Protein AF-A0A4Q7PJR7-F1 (afdb_monomer_lite)

Secondary structure (DSSP, 8-state):
-EEE-HHHHHHHHHHHHTTS-EEEEEEE-TT--EEEEEEETTS-EEEEEEETTEEEEEESS--S-EEEE---PBPTT-B-SS-HHHHHHHHTSTT-EE--HHHHHHHHHHHH---TTTEEE--EEEEEEEETTEEEEEEEEE---EEEETTEEEEEEEETTEEEEEETTEEEE-B-

Sequence (176 aa):
MKKATFQEYTEAKKEIMAGGECKEYTSTDEYERFHKVICCEDGNNFWEVTWNEVTEFWSTKYPESRKYEVERELAKDTGTNMNQERYQKLANMCDTEHMTDADARLYIGQVLGFDPLKVKIVHEVSDYYIEEGRLKKWHTYHRDPQYNASDWNYIRFDVCGWQYEYENGMIRFYNS

Radius of gyration: 22.0 Å; chains: 1; bounding box: 47×30×62 Å

pLDDT: mean 93.64, std 4.68, range [67.38, 98.44]

Structure (mmCIF, N/CA/C/O backbone):
data_AF-A0A4Q7PJR7-F1
#
_entry.id   AF-A0A4Q7PJR7-F1
#
loop_
_atom_site.group_PDB
_atom_site.id
_atom_site.type_symbol
_atom_site.label_atom_id
_atom_site.label_alt_id
_atom_site.label_comp_id
_atom_site.label_asym_id
_atom_site.label_entity_id
_atom_site.label_seq_id
_atom_site.pdbx_PDB_ins_code
_atom_site.Cartn_x
_atom_site.Cartn_y
_atom_site.Cartn_z
_atom_site.occupancy
_atom_site.B_iso_or_equiv
_atom_site.auth_seq_id
_atom_site.auth_comp_id
_atom_site.auth_asym_id
_atom_site.auth_atom_id
_atom_site.pdbx_PDB_model_num
ATOM 1 N N . MET A 1 1 ? -2.898 10.622 13.187 1.00 67.38 1 MET A N 1
ATOM 2 C CA . MET A 1 1 ? -3.811 9.637 13.814 1.00 67.38 1 MET A CA 1
ATOM 3 C C . MET A 1 1 ? -3.037 8.371 14.102 1.00 67.38 1 MET A C 1
ATOM 5 O O . MET A 1 1 ? -2.213 7.991 13.277 1.00 67.38 1 MET A O 1
ATOM 9 N N . LYS A 1 2 ? -3.272 7.747 15.257 1.00 87.56 2 LYS A N 1
ATOM 10 C CA . LYS A 1 2 ? -2.522 6.567 15.700 1.00 87.56 2 LYS A CA 1
ATOM 11 C C . LYS A 1 2 ? -3.185 5.282 15.178 1.00 87.56 2 LYS A C 1
ATOM 13 O O . LYS A 1 2 ? -4.393 5.113 15.343 1.00 87.56 2 LYS A O 1
ATOM 18 N N . LYS A 1 3 ? -2.411 4.387 14.551 1.00 91.69 3 LYS A N 1
ATOM 19 C CA . LYS A 1 3 ? -2.860 3.025 14.208 1.00 91.69 3 LYS A CA 1
ATOM 20 C C . LYS A 1 3 ? -2.977 2.205 15.496 1.00 91.69 3 LYS A C 1
ATOM 22 O O . LYS A 1 3 ? -2.109 2.322 16.359 1.00 91.69 3 LYS A O 1
ATOM 27 N N . ALA A 1 4 ? -4.039 1.422 15.618 1.00 91.94 4 ALA A N 1
ATOM 28 C CA . ALA A 1 4 ? -4.288 0.527 16.737 1.00 91.94 4 ALA A CA 1
ATOM 29 C C . ALA A 1 4 ? -4.504 -0.906 16.244 1.00 91.94 4 ALA A C 1
ATOM 31 O O . ALA A 1 4 ? -5.053 -1.138 15.166 1.00 91.94 4 ALA A O 1
ATOM 32 N N . THR A 1 5 ? -4.075 -1.859 17.058 1.00 91.69 5 THR A N 1
ATOM 33 C CA . THR A 1 5 ? -4.330 -3.290 16.877 1.00 91.69 5 THR A CA 1
ATOM 34 C C . THR A 1 5 ? -5.760 -3.650 17.285 1.00 91.69 5 THR A C 1
ATOM 36 O O . THR A 1 5 ? -6.424 -2.904 18.013 1.00 91.69 5 THR A O 1
ATOM 39 N N . PHE A 1 6 ? -6.231 -4.833 16.872 1.00 91.00 6 PHE A N 1
ATOM 40 C CA . PHE A 1 6 ? -7.520 -5.353 17.343 1.00 91.00 6 PHE A CA 1
ATOM 41 C C . PHE A 1 6 ? -7.554 -5.473 18.871 1.00 91.00 6 PHE A C 1
ATOM 43 O O . PHE A 1 6 ? -8.543 -5.109 19.504 1.00 91.00 6 PHE A O 1
ATOM 50 N N . GLN A 1 7 ? -6.447 -5.920 19.473 1.00 92.50 7 GLN A N 1
ATOM 51 C CA . GLN A 1 7 ? -6.325 -6.036 20.921 1.00 92.50 7 GLN A CA 1
ATOM 52 C C . GLN A 1 7 ? -6.506 -4.674 21.604 1.00 92.50 7 GLN A C 1
ATOM 54 O O . GLN A 1 7 ? -7.377 -4.549 22.461 1.00 92.50 7 GLN A O 1
ATOM 59 N N . GLU A 1 8 ? -5.781 -3.638 21.173 1.00 93.31 8 GLU A N 1
ATOM 60 C CA . GLU A 1 8 ? -5.913 -2.284 21.735 1.00 93.31 8 GLU A CA 1
ATOM 61 C C . GLU A 1 8 ? -7.333 -1.720 21.584 1.00 93.31 8 GLU A C 1
ATOM 63 O O . GLU A 1 8 ? -7.835 -1.059 22.495 1.00 93.31 8 GLU A O 1
ATOM 68 N N . TYR A 1 9 ? -7.995 -1.983 20.451 1.00 94.19 9 TYR A N 1
ATOM 69 C CA . TYR A 1 9 ? -9.399 -1.621 20.245 1.00 94.19 9 TYR A CA 1
ATOM 70 C C . TYR A 1 9 ? -10.315 -2.319 21.263 1.00 94.19 9 TYR A C 1
ATOM 72 O O . TYR A 1 9 ? -11.107 -1.659 21.943 1.00 94.19 9 TYR A O 1
ATOM 80 N N . THR A 1 10 ? -10.183 -3.641 21.420 1.00 93.81 10 THR A N 1
ATOM 81 C CA . THR A 1 10 ? -11.018 -4.414 22.354 1.00 93.81 10 THR A CA 1
ATOM 82 C C . THR A 1 10 ? -10.767 -4.051 23.817 1.00 93.81 10 THR A C 1
ATOM 84 O O . THR A 1 10 ? -11.721 -3.950 24.589 1.00 93.81 10 THR A O 1
ATOM 87 N N . GLU A 1 11 ? -9.514 -3.805 24.202 1.00 95.06 11 GLU A N 1
ATOM 88 C CA . GLU A 1 11 ? -9.136 -3.389 25.553 1.00 95.06 11 GLU A CA 1
ATOM 89 C C . GLU A 1 11 ? -9.693 -2.003 25.877 1.00 95.06 11 GLU A C 1
ATOM 91 O O . GLU A 1 11 ? -10.327 -1.839 26.919 1.00 95.06 11 GLU A O 1
ATOM 96 N N . ALA A 1 12 ? -9.557 -1.036 24.961 1.00 93.69 12 ALA A N 1
ATOM 97 C CA . ALA A 1 12 ? -10.114 0.304 25.142 1.00 93.69 12 ALA A CA 1
ATOM 98 C C . ALA A 1 12 ? -11.640 0.272 25.315 1.00 93.69 12 ALA A C 1
ATOM 100 O O . ALA A 1 12 ? -12.190 0.979 26.158 1.00 93.69 12 ALA A O 1
ATOM 101 N N . LYS A 1 13 ? -12.330 -0.575 24.544 1.00 94.25 13 LYS A N 1
ATOM 102 C CA . LYS A 1 13 ? -13.782 -0.754 24.650 1.00 94.25 13 LYS A CA 1
ATOM 103 C C . LYS A 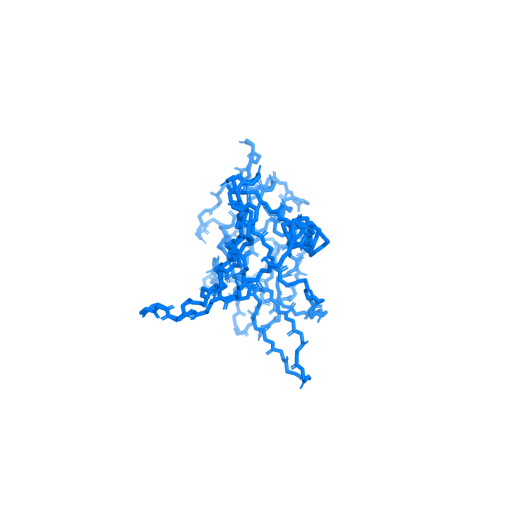1 13 ? -14.177 -1.403 25.977 1.00 94.25 13 LYS A C 1
ATOM 105 O O . LYS A 1 13 ? -15.065 -0.908 26.670 1.00 94.25 13 LYS A O 1
ATOM 110 N N . LYS A 1 14 ? -13.478 -2.474 26.368 1.00 94.69 14 LYS A N 1
ATOM 111 C CA . LYS A 1 14 ? -13.700 -3.190 27.631 1.00 94.69 14 LYS A CA 1
ATOM 112 C C . LYS A 1 14 ? -13.458 -2.300 28.848 1.00 94.69 14 LYS A C 1
ATOM 114 O O . LYS A 1 14 ? -14.194 -2.404 29.822 1.00 94.69 14 LYS A O 1
ATOM 119 N N . GLU A 1 15 ? -12.451 -1.433 28.802 1.00 94.31 15 GLU A N 1
ATOM 120 C CA . GLU A 1 15 ? -12.129 -0.533 29.908 1.00 94.31 15 GLU A CA 1
ATOM 121 C C . GLU A 1 15 ? -13.253 0.469 30.195 1.00 94.31 15 GLU A C 1
ATOM 123 O O . GLU A 1 15 ? -13.541 0.750 31.358 1.00 94.31 15 GLU A O 1
ATOM 128 N N . ILE A 1 16 ? -13.905 0.988 29.152 1.00 93.50 16 ILE A N 1
ATOM 129 C CA . ILE A 1 16 ? -15.063 1.874 29.310 1.00 93.50 16 ILE A CA 1
ATOM 130 C C . ILE A 1 16 ? -16.264 1.087 29.836 1.00 93.50 16 ILE A C 1
ATOM 132 O O . ILE A 1 16 ? -16.898 1.502 30.800 1.00 93.50 16 ILE A O 1
ATOM 136 N N . MET A 1 17 ? -16.520 -0.098 29.276 1.00 91.38 17 MET A N 1
ATOM 137 C CA . MET A 1 17 ? -17.637 -0.952 29.696 1.00 91.38 17 MET A CA 1
ATOM 138 C C . MET A 1 17 ? -17.486 -1.540 31.109 1.00 91.38 17 MET A C 1
ATOM 140 O O . MET A 1 17 ? -18.455 -2.043 31.667 1.00 91.38 17 MET A O 1
ATOM 144 N N . ALA A 1 18 ? -16.293 -1.489 31.706 1.00 90.06 18 ALA A N 1
ATOM 145 C CA . ALA A 1 18 ? -16.071 -1.913 33.087 1.00 90.06 18 ALA A CA 1
ATOM 146 C C . ALA A 1 18 ? -16.620 -0.915 34.127 1.00 90.06 18 ALA A C 1
ATOM 148 O O . ALA A 1 18 ? -16.676 -1.248 35.310 1.00 90.06 18 ALA A O 1
ATOM 149 N N . GLY A 1 19 ? -17.002 0.295 33.700 1.00 78.94 19 GLY A N 1
ATOM 150 C CA . GLY A 1 19 ? -17.455 1.392 34.558 1.00 78.94 19 GLY A CA 1
ATOM 151 C C . GLY A 1 19 ? -18.866 1.256 35.139 1.00 78.94 19 GLY A C 1
ATOM 152 O O . GLY A 1 19 ? -19.220 2.010 36.042 1.00 78.94 19 GLY A O 1
ATOM 153 N N . GLY A 1 20 ? -19.675 0.302 34.665 1.00 84.25 20 GLY A N 1
ATOM 154 C CA . GLY A 1 20 ? -21.043 0.090 35.146 1.00 84.25 20 GLY A CA 1
ATOM 155 C C . GLY A 1 20 ? -21.993 -0.357 34.039 1.00 84.25 20 GLY A C 1
ATOM 156 O O . GLY A 1 20 ? -21.567 -0.936 33.040 1.00 84.25 20 GLY A O 1
ATOM 157 N N . GLU A 1 21 ? -23.291 -0.096 34.213 1.00 92.00 21 GLU A N 1
ATOM 158 C CA . GLU A 1 21 ? -24.266 -0.323 33.146 1.00 92.00 21 GLU A CA 1
ATOM 159 C C . GLU A 1 21 ? -24.022 0.650 31.987 1.00 92.00 21 GLU A C 1
ATOM 161 O O . GLU A 1 21 ? -23.797 1.846 32.190 1.00 92.00 21 GLU A O 1
ATOM 166 N N . CYS A 1 22 ? -24.071 0.139 30.755 1.00 94.38 22 CYS A N 1
ATOM 167 C CA . CYS A 1 22 ? -23.853 0.934 29.553 1.00 94.38 22 CYS A CA 1
ATOM 168 C C . CYS A 1 22 ? -24.968 0.710 28.528 1.00 94.38 22 CYS A C 1
ATOM 170 O O . CYS A 1 22 ? -25.494 -0.395 28.385 1.00 94.38 22 CYS A O 1
ATOM 172 N N . LYS A 1 23 ? -25.305 1.763 27.780 1.00 95.25 23 LYS A N 1
ATOM 173 C CA .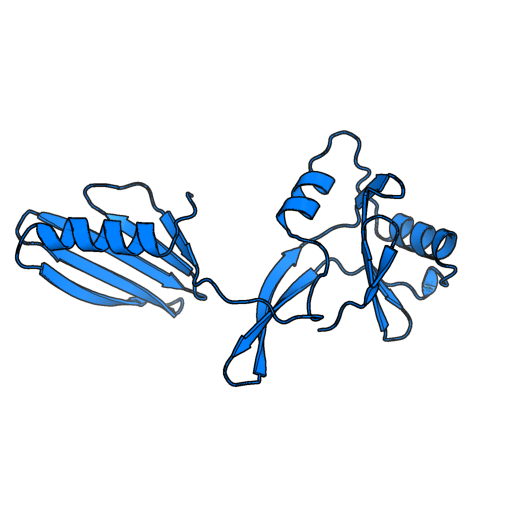 LYS A 1 23 ? -26.273 1.743 26.676 1.00 95.25 23 LYS A CA 1
ATOM 174 C C . LYS A 1 23 ? -25.558 1.964 25.352 1.00 95.25 23 LYS A C 1
ATOM 176 O O . LYS A 1 23 ? -24.725 2.860 25.246 1.00 95.25 23 LYS A O 1
ATOM 181 N N . GLU A 1 24 ? -25.910 1.163 24.352 1.00 96.19 24 GLU A N 1
ATOM 182 C CA . GLU A 1 24 ? -25.382 1.269 22.993 1.00 96.19 24 GLU A CA 1
ATOM 183 C C . GLU A 1 24 ? -26.378 2.002 22.086 1.00 96.19 24 GLU A C 1
ATOM 185 O O . GLU A 1 24 ? -27.572 1.702 22.080 1.00 96.19 24 GLU A O 1
ATOM 190 N N . TYR A 1 25 ? -25.869 2.943 21.296 1.00 96.00 25 TYR A N 1
ATOM 191 C CA . TYR A 1 25 ? -26.604 3.674 20.271 1.00 96.00 25 TYR A CA 1
ATOM 192 C C . TYR A 1 25 ? -25.889 3.505 18.943 1.00 96.00 25 TYR A C 1
ATOM 194 O O . TYR A 1 25 ? -24.663 3.586 18.890 1.00 96.00 25 TYR A O 1
ATOM 202 N N . THR A 1 26 ? -26.647 3.292 17.872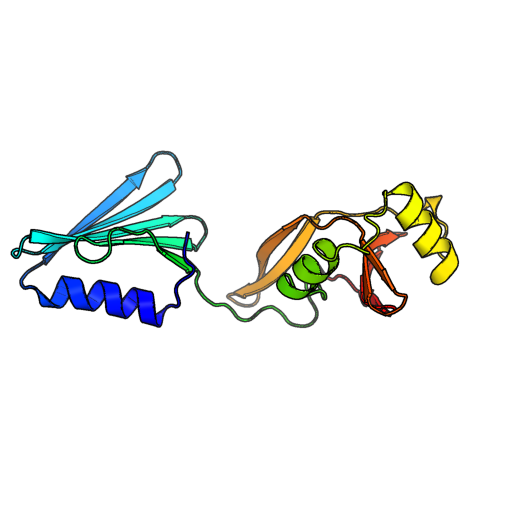 1.00 97.19 26 THR A N 1
ATOM 203 C CA . THR A 1 26 ? -26.098 3.118 16.525 1.00 97.19 26 THR A CA 1
ATOM 204 C C . THR A 1 26 ? -26.827 4.012 15.532 1.00 97.19 26 THR A C 1
ATOM 206 O O . THR A 1 26 ? -28.026 4.265 15.673 1.00 97.19 26 THR A O 1
ATOM 209 N N . SER A 1 27 ? -26.102 4.521 14.542 1.00 95.94 27 SER A N 1
ATOM 210 C CA . SER A 1 27 ? -26.666 5.291 13.434 1.00 95.94 27 SER A CA 1
ATOM 211 C C . SER A 1 27 ? -25.786 5.177 12.193 1.00 95.94 27 SER A C 1
ATOM 213 O O . SER A 1 27 ? -24.607 4.846 12.274 1.00 95.94 27 SER A O 1
ATOM 215 N N . THR A 1 28 ? -26.362 5.468 11.032 1.00 97.00 28 THR A N 1
ATOM 216 C CA . THR A 1 28 ? -25.629 5.582 9.768 1.00 97.00 28 THR A CA 1
ATOM 217 C C . THR A 1 28 ? -25.840 6.986 9.226 1.00 97.00 28 THR A C 1
ATOM 219 O O . THR A 1 28 ? -26.960 7.497 9.284 1.00 97.00 28 THR A O 1
ATOM 222 N N . ASP A 1 29 ? -24.775 7.627 8.747 1.00 93.38 29 ASP A N 1
ATOM 223 C CA . ASP A 1 29 ? -24.861 8.969 8.164 1.00 93.38 29 ASP A CA 1
ATOM 224 C C . ASP A 1 29 ? -25.036 8.958 6.635 1.00 93.38 29 ASP A C 1
ATOM 226 O O . ASP A 1 29 ? -25.101 7.907 6.000 1.00 93.38 29 ASP A O 1
ATOM 230 N N . GLU A 1 30 ? -25.128 10.149 6.040 1.00 93.62 30 GLU A N 1
ATOM 231 C CA . GLU A 1 30 ? -25.299 10.352 4.592 1.00 93.62 30 GLU A CA 1
ATOM 232 C C . GLU A 1 30 ? -24.136 9.816 3.732 1.00 93.62 30 GLU A C 1
ATOM 234 O O . GLU A 1 30 ? -24.294 9.675 2.523 1.00 93.62 30 GLU A O 1
ATOM 239 N N . TYR A 1 31 ? -22.992 9.493 4.347 1.00 91.00 31 TYR A N 1
ATOM 240 C CA . TYR A 1 31 ? -21.810 8.921 3.693 1.00 91.00 31 TYR A CA 1
ATOM 241 C C . TYR A 1 31 ? -21.678 7.412 3.945 1.00 91.00 31 TYR A C 1
ATOM 243 O O . TYR A 1 31 ? -20.589 6.859 3.786 1.00 91.00 31 TYR A O 1
ATOM 251 N N . GLU A 1 32 ? -22.757 6.755 4.385 1.00 91.62 32 GLU A N 1
ATOM 252 C CA . GLU A 1 32 ? -22.798 5.325 4.720 1.00 91.62 32 GLU A CA 1
ATOM 253 C C . GLU A 1 32 ? -21.809 4.923 5.831 1.00 91.62 32 GLU A C 1
ATOM 255 O O . GLU A 1 32 ? -21.444 3.754 5.972 1.00 91.62 32 GLU A O 1
ATOM 260 N N . ARG A 1 33 ? -21.373 5.876 6.665 1.00 94.44 33 ARG A N 1
ATOM 261 C CA . ARG A 1 33 ? -20.496 5.579 7.804 1.00 94.44 33 ARG A CA 1
ATOM 262 C C . ARG A 1 33 ? -21.341 5.110 8.974 1.00 94.44 33 ARG A C 1
ATOM 264 O O . ARG A 1 33 ? -22.329 5.754 9.329 1.00 94.44 33 ARG A O 1
ATOM 271 N N . PHE A 1 34 ? -20.945 4.002 9.587 1.00 96.50 34 PHE A N 1
ATOM 272 C CA . PHE A 1 34 ? -21.642 3.423 10.729 1.00 96.50 34 PHE A CA 1
ATOM 273 C C . PHE A 1 34 ? -21.071 3.972 12.036 1.00 96.50 34 PHE A C 1
ATOM 275 O O . PHE A 1 34 ? -19.914 3.725 12.366 1.00 96.50 34 PHE A O 1
ATOM 282 N N . HIS A 1 35 ? -21.885 4.703 12.786 1.00 97.25 35 HIS A N 1
ATOM 283 C CA . HIS A 1 35 ? -21.549 5.264 14.088 1.00 97.25 35 HIS A CA 1
ATOM 284 C C . HIS A 1 35 ? -22.090 4.362 15.188 1.00 97.25 35 HIS A C 1
ATOM 286 O O . HIS A 1 35 ? -23.250 3.945 15.149 1.00 97.25 35 HIS A O 1
ATOM 292 N N . LYS A 1 36 ? -21.277 4.118 16.213 1.00 97.62 36 LYS A N 1
ATOM 293 C CA . LYS A 1 36 ? -21.716 3.512 17.464 1.00 97.62 36 LYS A CA 1
ATOM 294 C C . LYS A 1 36 ? -21.179 4.293 18.649 1.00 97.62 36 LYS A C 1
ATOM 296 O O . LYS A 1 36 ? -20.008 4.663 18.702 1.00 97.62 36 LYS A O 1
ATOM 301 N N . VAL A 1 37 ? -22.054 4.513 19.619 1.00 97.12 37 VAL A N 1
ATOM 302 C CA . VAL A 1 37 ? -21.728 5.162 20.884 1.00 97.12 37 VAL A CA 1
ATOM 303 C C . VAL A 1 37 ? -22.154 4.256 22.022 1.00 97.12 37 VAL A C 1
ATOM 305 O O . VAL A 1 37 ? -23.294 3.799 22.063 1.00 97.12 37 VAL A O 1
ATOM 308 N N . ILE A 1 38 ? -21.242 4.008 22.952 1.00 96.19 38 ILE A N 1
ATOM 309 C CA . ILE A 1 38 ? -21.517 3.329 24.213 1.00 96.19 38 ILE A CA 1
ATOM 310 C C . ILE A 1 38 ? -21.447 4.385 25.303 1.00 96.19 38 ILE A C 1
ATOM 312 O O . ILE A 1 38 ? -20.397 5.004 25.473 1.00 96.19 38 ILE A O 1
ATOM 316 N N . CYS A 1 39 ? -22.548 4.577 26.025 1.00 94.50 39 CYS A N 1
ATOM 317 C CA . CYS A 1 39 ? -22.626 5.501 27.150 1.00 94.50 39 CYS A CA 1
ATOM 318 C C . CYS A 1 39 ? -22.810 4.728 28.452 1.00 94.50 39 CYS A C 1
ATOM 320 O O . CYS A 1 39 ? -23.810 4.019 28.585 1.00 94.50 39 CYS A O 1
ATOM 322 N N . CYS A 1 40 ? -21.887 4.879 29.396 1.00 93.75 40 CYS A N 1
ATOM 323 C CA . CYS A 1 40 ? -21.933 4.224 30.701 1.00 93.75 40 CYS A CA 1
ATOM 324 C C . CYS A 1 40 ? -22.422 5.183 31.799 1.00 93.75 40 CYS A C 1
ATOM 326 O O . C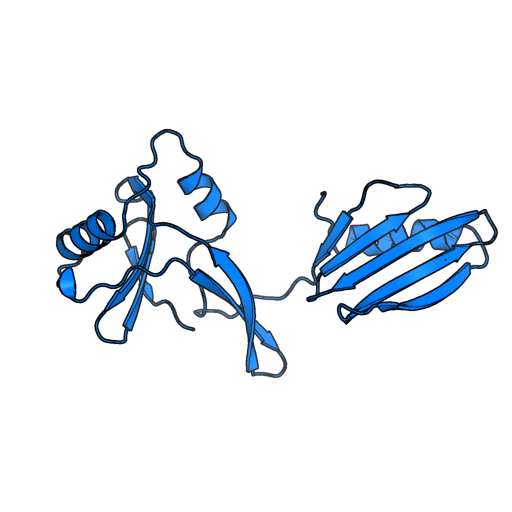YS A 1 40 ? -22.278 6.403 31.693 1.00 93.75 40 CYS A O 1
ATOM 328 N N . GLU A 1 41 ? -23.038 4.641 32.853 1.00 91.00 41 GLU A N 1
ATOM 329 C CA . GLU A 1 41 ? -23.621 5.432 33.953 1.00 91.00 41 GLU A CA 1
ATOM 330 C C . GLU A 1 41 ? -22.600 6.272 34.732 1.00 91.00 41 GLU A C 1
ATOM 332 O O . GLU A 1 41 ? -22.940 7.333 35.254 1.00 91.00 41 GLU A O 1
ATOM 337 N N . ASP A 1 42 ? -21.342 5.836 34.771 1.00 89.44 42 ASP A N 1
ATOM 338 C CA . ASP A 1 42 ? -20.224 6.558 35.388 1.00 89.44 42 ASP A CA 1
ATOM 339 C C . ASP A 1 42 ? -19.777 7.800 34.587 1.00 89.44 42 ASP A C 1
ATOM 341 O O . ASP A 1 42 ? -18.828 8.488 34.970 1.00 89.44 42 ASP A O 1
ATOM 345 N N . GLY A 1 43 ? -20.463 8.098 33.478 1.00 89.19 43 GLY A N 1
ATOM 346 C CA . GLY A 1 43 ? -20.182 9.216 32.584 1.00 89.19 43 GLY A CA 1
ATOM 347 C C . GLY A 1 43 ? -19.103 8.920 31.545 1.00 89.19 43 GLY A C 1
ATOM 348 O O . GLY A 1 43 ? -18.794 9.800 30.736 1.00 89.19 43 GLY A O 1
ATOM 349 N N . ASN A 1 44 ? -18.532 7.709 31.534 1.00 94.44 44 ASN A N 1
ATOM 350 C CA . ASN A 1 44 ? -17.580 7.310 30.511 1.00 94.44 44 ASN A CA 1
ATOM 351 C C . ASN A 1 44 ? -18.289 6.859 29.238 1.00 94.44 44 ASN A C 1
ATOM 353 O O . ASN A 1 44 ? -19.269 6.118 29.266 1.00 94.44 44 ASN A O 1
ATOM 357 N N . ASN A 1 45 ? -17.744 7.283 28.102 1.00 95.69 45 ASN A N 1
ATOM 358 C CA . ASN A 1 45 ? -18.292 6.948 26.798 1.00 95.69 45 ASN A CA 1
ATOM 359 C C . ASN A 1 45 ? -17.196 6.422 25.873 1.00 95.69 45 ASN A C 1
ATOM 361 O O . ASN A 1 45 ? -16.029 6.818 25.969 1.00 95.69 45 ASN A O 1
ATOM 365 N N . PHE A 1 46 ? -17.600 5.554 24.955 1.00 96.94 46 PHE A N 1
ATOM 366 C CA . PHE A 1 46 ? -16.782 5.045 23.865 1.00 96.94 46 PHE A CA 1
ATOM 367 C C . PHE A 1 46 ? -17.496 5.334 22.550 1.00 96.94 46 PHE A C 1
ATOM 369 O O . PHE A 1 46 ? -18.679 5.032 22.403 1.00 96.94 46 PHE A O 1
ATOM 376 N N . TRP A 1 47 ? -16.776 5.906 21.598 1.00 97.81 47 TRP A N 1
ATOM 377 C CA . TRP A 1 47 ? -17.291 6.233 20.278 1.00 97.81 47 TRP A CA 1
ATOM 378 C C . TRP A 1 47 ? -16.502 5.460 19.236 1.00 97.81 47 TRP A C 1
ATOM 380 O O . TRP A 1 47 ? -15.276 5.391 19.315 1.00 97.81 47 TRP A O 1
ATOM 390 N N . GLU A 1 48 ? -17.203 4.907 18.254 1.00 97.38 48 GLU A N 1
ATOM 391 C CA . GLU A 1 48 ? -16.601 4.311 17.070 1.00 97.38 48 GLU A CA 1
ATOM 392 C C . GLU A 1 48 ? -17.354 4.726 15.802 1.00 97.38 48 GLU A C 1
ATOM 394 O O . GLU A 1 48 ? -18.581 4.833 15.787 1.00 97.38 48 GLU A O 1
ATOM 399 N N . VAL A 1 49 ? -16.602 4.952 14.730 1.00 96.75 49 VAL A N 1
ATOM 400 C CA . VAL A 1 49 ? -17.104 5.218 13.383 1.00 96.75 49 VAL A CA 1
ATOM 401 C C . VAL A 1 49 ? -16.424 4.237 12.445 1.00 96.75 49 VAL A C 1
ATOM 403 O O . VAL A 1 49 ? -15.199 4.224 12.346 1.00 96.75 49 VAL A O 1
ATOM 406 N N . THR A 1 50 ? -17.209 3.405 11.770 1.00 95.00 50 THR A N 1
ATOM 407 C CA . THR A 1 50 ? -16.712 2.395 10.834 1.00 95.00 50 THR A CA 1
ATOM 408 C C . THR A 1 50 ? -17.060 2.779 9.405 1.00 95.00 50 THR A C 1
ATOM 410 O O . THR A 1 50 ? -18.218 3.060 9.091 1.00 95.00 50 THR A O 1
ATOM 413 N N . TRP A 1 51 ? -16.048 2.785 8.540 1.00 91.81 51 TRP A N 1
ATOM 414 C CA . TRP A 1 51 ? -16.175 3.056 7.112 1.00 91.81 51 TRP A CA 1
ATOM 415 C C . TRP A 1 51 ? -15.044 2.370 6.349 1.00 91.81 51 TRP A C 1
ATOM 417 O O . TRP A 1 51 ? -13.891 2.456 6.768 1.00 91.81 51 TRP A O 1
ATOM 427 N N . ASN A 1 52 ? -15.371 1.697 5.241 1.00 84.75 52 ASN A N 1
ATOM 428 C CA . ASN A 1 52 ? -14.413 0.937 4.426 1.00 84.75 52 ASN A CA 1
ATOM 429 C C . ASN A 1 52 ? -13.509 0.012 5.260 1.00 84.75 52 ASN A C 1
ATOM 431 O O . ASN A 1 52 ? -12.292 0.070 5.146 1.00 84.75 52 ASN A O 1
ATOM 435 N N . GLU A 1 53 ? -14.111 -0.792 6.145 1.00 84.44 53 GLU A N 1
ATOM 436 C CA . GLU A 1 53 ? -13.410 -1.770 7.006 1.00 84.44 53 GLU A CA 1
ATOM 437 C C . GLU A 1 53 ? -12.388 -1.165 7.994 1.00 84.44 53 GLU A C 1
ATOM 439 O O . GLU A 1 53 ? -11.687 -1.891 8.703 1.00 84.44 53 GLU A O 1
ATOM 444 N N . VAL A 1 54 ? -12.374 0.166 8.113 1.00 90.75 54 VAL A N 1
ATOM 445 C CA . VAL A 1 54 ? -11.614 0.917 9.109 1.00 90.75 54 VAL A CA 1
ATOM 446 C C . VAL A 1 54 ? -12.566 1.442 10.176 1.00 90.75 54 VAL A C 1
ATOM 448 O O . VAL A 1 54 ? -13.519 2.167 9.883 1.00 90.75 54 VAL A O 1
ATOM 451 N N . THR A 1 55 ? -12.273 1.124 11.431 1.00 94.69 55 THR A N 1
ATOM 452 C CA . THR A 1 55 ? -12.958 1.653 12.609 1.00 94.69 55 THR A CA 1
ATOM 453 C C . THR A 1 55 ? -12.083 2.711 13.274 1.00 94.69 55 THR A C 1
ATOM 455 O O . THR A 1 55 ? -11.036 2.411 13.849 1.00 94.69 55 THR A O 1
ATOM 458 N N . GLU A 1 56 ? -12.517 3.968 13.222 1.00 96.19 56 GLU A N 1
ATOM 459 C CA . GLU A 1 56 ? -11.977 5.042 14.054 1.00 96.19 56 GLU A CA 1
ATOM 460 C C . GLU A 1 56 ? -12.684 5.047 15.405 1.00 96.19 56 GLU A C 1
ATOM 462 O O . GLU A 1 56 ? -13.908 5.000 15.447 1.00 96.19 56 GLU A O 1
ATOM 467 N N . PHE A 1 57 ? -11.940 5.105 16.507 1.00 96.81 57 PHE A N 1
ATOM 468 C CA . PHE A 1 57 ? -12.513 5.072 17.846 1.00 96.81 57 PHE A CA 1
ATOM 469 C C . PHE A 1 57 ? -11.773 5.971 18.837 1.00 96.81 57 PHE A C 1
ATOM 471 O O . PHE A 1 57 ? -10.567 6.217 18.728 1.00 96.81 57 PHE A O 1
ATOM 478 N N . TRP A 1 58 ? -12.516 6.453 19.828 1.00 97.19 58 TRP A N 1
ATOM 479 C CA . TRP A 1 58 ? -12.024 7.262 20.940 1.00 97.19 58 TRP A CA 1
ATOM 480 C C . TRP A 1 58 ? -12.935 7.085 22.156 1.00 97.19 58 TRP A C 1
ATOM 482 O O . TRP A 1 58 ? -13.985 6.447 22.095 1.00 97.19 58 TRP A O 1
ATOM 492 N N . SER A 1 59 ? -12.517 7.616 23.298 1.00 95.94 59 SER A N 1
ATOM 493 C CA . SER A 1 59 ? -13.279 7.506 24.543 1.00 95.94 59 SER A CA 1
ATOM 494 C C . SER A 1 59 ? -13.069 8.721 25.431 1.00 95.94 59 SER A C 1
ATOM 496 O O . SER A 1 59 ? -12.196 9.545 25.172 1.00 95.94 59 SER A O 1
ATOM 498 N N . THR A 1 60 ? -13.841 8.819 26.508 1.00 94.31 60 THR A N 1
ATOM 499 C CA . THR A 1 60 ? -13.665 9.867 27.525 1.00 94.31 60 THR A CA 1
ATOM 500 C C . THR A 1 60 ? -12.286 9.809 28.179 1.00 94.31 60 THR A C 1
ATOM 502 O O . THR A 1 60 ? -11.689 10.850 28.440 1.00 94.31 60 THR A O 1
ATOM 505 N N . LYS A 1 61 ? -11.750 8.602 28.398 1.00 92.81 61 LYS A N 1
ATOM 506 C CA . LYS A 1 61 ? -10.413 8.385 28.976 1.00 92.81 61 LYS A CA 1
ATOM 507 C C . LYS A 1 61 ? -9.275 8.615 27.981 1.00 92.81 61 LYS A C 1
ATOM 509 O O . LYS A 1 61 ? -8.200 9.067 28.362 1.00 92.81 61 LYS A O 1
ATOM 514 N N . TYR A 1 62 ? -9.519 8.312 26.709 1.00 93.69 62 TYR A N 1
ATOM 515 C CA . TYR A 1 62 ? -8.556 8.447 25.616 1.00 93.69 62 TYR A CA 1
ATOM 516 C C . TYR A 1 62 ? -9.194 9.249 24.479 1.00 93.69 62 TYR A C 1
ATOM 518 O O . TYR A 1 62 ? -9.774 8.643 23.569 1.00 93.69 62 TYR A O 1
ATOM 526 N N . PRO A 1 63 ? -9.122 10.592 24.543 1.00 93.12 63 PRO A N 1
ATOM 527 C CA . PRO A 1 63 ? -9.786 11.469 23.581 1.00 93.12 63 PRO A CA 1
ATOM 528 C C . PRO A 1 63 ? -9.086 11.499 22.219 1.00 93.12 63 PRO A C 1
ATOM 530 O O . PRO A 1 63 ? -9.696 11.881 21.225 1.00 93.12 63 PRO A O 1
ATOM 533 N N . GLU A 1 64 ? -7.814 11.098 22.151 1.00 94.56 64 GLU A N 1
ATOM 534 C CA . GLU A 1 64 ? -7.106 10.978 20.880 1.00 94.56 64 GLU A CA 1
ATOM 535 C C . GLU A 1 64 ? -7.668 9.818 20.057 1.00 94.56 64 GLU A C 1
ATOM 537 O O . GLU A 1 64 ? -7.713 8.669 20.517 1.00 94.56 64 GLU A O 1
ATOM 542 N N . SER A 1 65 ? -8.067 10.115 18.818 1.00 94.81 65 SER A N 1
ATOM 543 C CA . SER A 1 65 ? -8.621 9.100 17.935 1.00 94.81 65 SER A CA 1
ATOM 544 C C . SER A 1 65 ? -7.562 8.100 17.472 1.00 94.81 65 SER A C 1
ATOM 546 O O . SER A 1 65 ? -6.408 8.425 17.153 1.00 94.81 65 SER A O 1
ATOM 548 N N . ARG A 1 66 ? -7.981 6.837 17.449 1.00 95.44 66 ARG A N 1
ATOM 549 C CA . ARG A 1 66 ? -7.202 5.686 17.000 1.00 95.44 66 ARG A CA 1
ATOM 550 C C . ARG A 1 66 ? -7.961 4.978 15.890 1.00 95.44 66 ARG A C 1
ATOM 552 O O . ARG A 1 66 ? -9.186 4.974 15.896 1.00 95.44 66 ARG A O 1
ATOM 559 N N . LYS A 1 67 ? -7.239 4.381 14.944 1.00 95.12 67 LYS A N 1
ATOM 560 C CA . LYS A 1 67 ? -7.836 3.614 13.844 1.00 95.12 67 LYS A CA 1
ATOM 561 C C . LYS A 1 67 ? -7.408 2.164 13.915 1.00 95.12 67 LYS A C 1
ATOM 563 O O . LYS A 1 67 ? -6.212 1.883 13.903 1.00 95.12 67 LYS A O 1
ATOM 568 N N . TYR A 1 68 ? -8.392 1.282 13.982 1.00 92.69 68 TYR A N 1
ATOM 569 C CA . TYR A 1 68 ? -8.235 -0.149 13.800 1.00 92.69 68 TYR A CA 1
ATOM 570 C C . TYR A 1 68 ? -8.747 -0.516 12.407 1.00 92.69 68 TYR A C 1
ATOM 572 O O . TYR A 1 68 ? -9.795 -0.041 11.980 1.00 92.69 68 TYR A O 1
ATOM 580 N N . GLU A 1 69 ? -7.995 -1.344 11.700 1.00 89.88 69 GLU A N 1
ATOM 581 C CA . GLU A 1 69 ? -8.381 -1.918 10.417 1.00 89.88 69 GLU A CA 1
ATOM 582 C C . GLU A 1 69 ? -8.326 -3.435 10.569 1.00 89.88 69 GLU A C 1
ATOM 584 O O . GLU A 1 69 ? -7.395 -3.958 11.189 1.00 89.88 69 GLU A O 1
ATOM 589 N N . VAL A 1 70 ? -9.337 -4.132 10.054 1.00 84.12 70 VAL A N 1
ATOM 590 C CA . VAL A 1 70 ? -9.426 -5.591 10.178 1.00 84.12 70 VAL A CA 1
ATOM 591 C C . VAL A 1 70 ? -8.211 -6.233 9.518 1.00 84.12 70 VAL A C 1
ATOM 593 O O . VAL A 1 70 ? -7.994 -6.069 8.331 1.00 84.12 70 VAL A O 1
ATOM 596 N N . GLU A 1 71 ? -7.400 -6.983 10.257 1.00 79.94 71 GLU A N 1
ATOM 597 C CA . GLU A 1 71 ? -6.258 -7.662 9.645 1.00 79.94 71 GLU A CA 1
ATOM 598 C C . GLU A 1 71 ? -6.746 -8.841 8.796 1.00 79.94 71 GLU A C 1
ATOM 600 O O . GLU A 1 71 ? -7.467 -9.717 9.279 1.00 79.94 71 GLU A O 1
ATOM 605 N N . ARG A 1 72 ? -6.351 -8.863 7.520 1.00 83.62 72 ARG A N 1
ATOM 606 C CA . ARG A 1 72 ? -6.608 -9.970 6.597 1.00 83.62 72 ARG A CA 1
ATOM 607 C C . ARG A 1 72 ? -5.303 -10.479 6.013 1.00 83.62 72 ARG A C 1
ATOM 609 O O . ARG A 1 72 ? -4.386 -9.706 5.743 1.00 83.62 72 ARG A O 1
ATOM 616 N N . GLU A 1 73 ? -5.235 -11.786 5.795 1.00 85.12 73 GLU A N 1
ATOM 617 C CA . GLU A 1 73 ? -4.121 -12.373 5.062 1.00 85.12 73 GLU A CA 1
ATOM 618 C C . GLU A 1 73 ? -4.209 -11.968 3.589 1.00 85.12 73 GLU A C 1
ATOM 620 O O . GLU A 1 73 ? -5.230 -12.180 2.925 1.00 85.12 73 GLU A O 1
ATOM 625 N N . LEU A 1 74 ? -3.126 -11.376 3.084 1.00 86.94 74 LEU A N 1
ATOM 626 C CA . LEU A 1 74 ? -3.025 -11.027 1.675 1.00 86.94 74 LEU A CA 1
ATOM 627 C C . LEU A 1 74 ? -2.989 -12.294 0.815 1.00 86.94 74 LEU A C 1
ATOM 629 O O . LEU A 1 74 ? -2.393 -13.314 1.178 1.00 86.94 74 LEU A O 1
ATOM 633 N N . ALA A 1 75 ? -3.624 -12.212 -0.348 1.00 88.19 75 ALA A N 1
ATOM 634 C CA . ALA A 1 75 ? -3.574 -13.246 -1.360 1.00 88.19 75 ALA A CA 1
ATOM 635 C C . ALA A 1 75 ? -2.123 -13.446 -1.814 1.00 88.19 75 ALA A C 1
ATOM 637 O O . ALA A 1 75 ? -1.417 -12.495 -2.142 1.00 88.19 75 ALA A O 1
ATOM 638 N N . LYS A 1 76 ? -1.670 -14.701 -1.838 1.00 85.50 76 LYS A N 1
ATOM 639 C CA . LYS A 1 76 ? -0.337 -15.035 -2.348 1.00 85.50 76 LYS A CA 1
ATOM 640 C C . LYS A 1 76 ? -0.296 -14.844 -3.864 1.00 85.50 76 LYS A C 1
ATOM 642 O O . LYS A 1 76 ? -1.299 -15.053 -4.546 1.00 85.50 76 LYS A O 1
ATOM 647 N N . ASP A 1 77 ? 0.871 -14.451 -4.368 1.00 84.69 77 ASP A N 1
ATOM 648 C CA . ASP A 1 77 ? 1.162 -14.305 -5.801 1.00 84.69 77 ASP A CA 1
ATOM 649 C C . ASP A 1 77 ? 0.201 -13.361 -6.553 1.00 84.69 77 ASP A C 1
ATOM 651 O O . ASP A 1 77 ? 0.023 -13.481 -7.766 1.00 84.69 77 ASP A O 1
ATOM 655 N N . THR A 1 78 ? -0.439 -12.432 -5.833 1.00 88.38 78 THR A N 1
ATOM 656 C CA . THR A 1 78 ? -1.431 -11.484 -6.355 1.00 88.38 78 THR A CA 1
ATOM 657 C C . THR A 1 78 ? -1.261 -10.119 -5.694 1.00 88.38 78 THR A C 1
ATOM 659 O O . THR A 1 78 ? -0.995 -10.042 -4.500 1.00 88.38 78 THR A O 1
ATOM 662 N N . GLY A 1 79 ? -1.452 -9.045 -6.453 1.00 90.81 79 GLY A N 1
ATOM 663 C CA . GLY A 1 79 ? -1.247 -7.670 -6.017 1.00 90.81 79 GLY A CA 1
ATOM 664 C C . GLY A 1 79 ? 0.179 -7.176 -6.219 1.00 90.81 79 GLY A C 1
ATOM 665 O O . GLY A 1 79 ? 0.910 -7.669 -7.086 1.00 90.81 79 GLY A O 1
ATOM 666 N N . THR A 1 80 ? 0.561 -6.164 -5.439 1.00 93.38 80 THR A N 1
ATOM 667 C CA . THR A 1 80 ? 1.918 -5.623 -5.486 1.00 93.38 80 THR A CA 1
ATOM 668 C C . THR A 1 80 ? 2.887 -6.514 -4.715 1.00 93.38 80 THR A C 1
ATOM 670 O O . THR A 1 80 ? 2.605 -7.029 -3.639 1.00 93.38 80 THR A O 1
ATOM 673 N N . ASN A 1 81 ? 4.076 -6.698 -5.275 1.00 92.50 81 ASN A N 1
ATOM 674 C CA . ASN A 1 81 ? 5.184 -7.409 -4.651 1.00 92.50 81 ASN A CA 1
ATOM 675 C C . ASN A 1 81 ? 5.926 -6.512 -3.654 1.00 92.50 81 ASN A C 1
ATOM 677 O O . ASN A 1 81 ? 6.510 -6.992 -2.679 1.00 92.50 81 ASN A O 1
ATOM 681 N N . MET A 1 82 ? 5.913 -5.199 -3.899 1.00 92.62 82 MET A N 1
ATOM 682 C CA . MET A 1 82 ? 6.602 -4.234 -3.058 1.00 92.62 82 MET A CA 1
ATOM 683 C C . MET A 1 82 ? 5.753 -3.901 -1.828 1.00 92.62 82 MET A C 1
ATOM 685 O O . MET A 1 82 ? 4.656 -3.347 -1.922 1.00 92.62 82 MET A O 1
ATOM 689 N N . ASN A 1 83 ? 6.308 -4.171 -0.649 1.00 91.81 83 ASN A N 1
ATOM 690 C CA . ASN A 1 83 ? 5.713 -3.767 0.620 1.00 91.81 83 ASN A CA 1
ATOM 691 C C . ASN A 1 83 ? 5.637 -2.230 0.734 1.00 91.81 83 ASN A C 1
ATOM 693 O O . ASN A 1 83 ? 6.595 -1.525 0.409 1.00 91.81 83 ASN A O 1
ATOM 697 N N . GLN A 1 84 ? 4.518 -1.715 1.252 1.00 92.94 84 GLN A N 1
ATOM 698 C CA . GLN A 1 84 ? 4.269 -0.274 1.335 1.00 92.94 84 GLN A CA 1
ATOM 699 C C . GLN A 1 84 ? 5.291 0.488 2.192 1.00 92.94 84 GLN A C 1
ATOM 701 O O . GLN A 1 84 ? 5.718 1.569 1.793 1.00 92.94 84 GLN A O 1
ATOM 706 N N . GLU A 1 85 ? 5.728 -0.056 3.329 1.00 93.31 85 GLU A N 1
ATOM 707 C CA . GLU A 1 85 ? 6.741 0.592 4.174 1.00 93.31 85 GLU A CA 1
ATOM 708 C C . GLU A 1 85 ? 8.104 0.626 3.476 1.00 93.31 85 GLU A C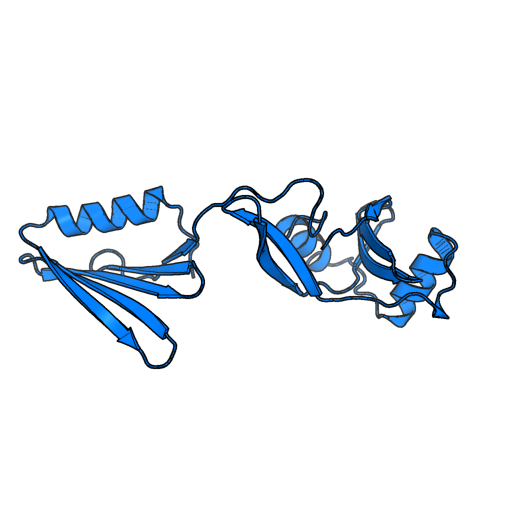 1
ATOM 710 O O . GLU A 1 85 ? 8.819 1.627 3.546 1.00 93.31 85 GLU A O 1
ATOM 715 N N . ARG A 1 86 ? 8.457 -0.441 2.744 1.00 95.31 86 ARG A N 1
ATOM 716 C CA . ARG A 1 86 ? 9.689 -0.478 1.938 1.00 95.31 86 ARG A CA 1
ATOM 717 C C . ARG A 1 86 ? 9.646 0.551 0.813 1.00 95.31 86 ARG A C 1
ATOM 719 O O . ARG A 1 86 ? 10.627 1.272 0.641 1.00 95.31 86 ARG A O 1
ATOM 726 N N . TYR A 1 87 ? 8.518 0.666 0.109 1.00 97.00 87 TYR A N 1
ATOM 727 C CA . TYR A 1 87 ? 8.319 1.703 -0.904 1.00 97.00 87 TYR A CA 1
ATOM 728 C C . TYR A 1 87 ? 8.442 3.108 -0.300 1.00 97.00 87 TYR A C 1
ATOM 730 O O . TYR A 1 87 ? 9.190 3.931 -0.813 1.00 97.00 87 TYR A O 1
ATOM 738 N N . GLN A 1 88 ? 7.764 3.381 0.819 1.00 97.00 88 GLN A N 1
ATOM 739 C CA . GLN A 1 88 ? 7.843 4.683 1.486 1.00 97.00 88 GLN A CA 1
ATOM 740 C C . GLN A 1 88 ? 9.264 4.999 1.948 1.00 97.00 88 GLN A C 1
ATOM 742 O O . GLN A 1 88 ? 9.708 6.136 1.832 1.00 97.00 88 GLN A O 1
ATOM 747 N N . LYS A 1 89 ? 10.001 4.006 2.450 1.00 96.94 89 LYS A N 1
ATOM 748 C CA . LYS A 1 89 ? 11.409 4.185 2.803 1.00 96.94 89 LYS A CA 1
ATOM 749 C C . LYS A 1 89 ? 12.243 4.548 1.576 1.00 96.94 89 LYS A C 1
ATOM 751 O O . LYS A 1 89 ? 13.003 5.502 1.654 1.00 96.94 89 LYS A O 1
ATOM 756 N N . LEU A 1 90 ? 12.083 3.823 0.467 1.00 97.06 90 LEU A N 1
ATOM 757 C CA . LEU A 1 90 ? 12.744 4.128 -0.804 1.00 97.06 90 LEU A CA 1
ATOM 758 C C . LEU A 1 90 ? 12.415 5.553 -1.269 1.00 97.06 90 LEU A C 1
ATOM 760 O O . LEU A 1 90 ? 13.331 6.330 -1.509 1.00 97.06 90 LEU A O 1
ATOM 764 N N . ALA A 1 91 ? 11.136 5.919 -1.320 1.00 96.94 91 ALA A N 1
ATOM 765 C CA . ALA A 1 91 ? 10.689 7.232 -1.773 1.00 96.94 91 ALA A CA 1
ATOM 766 C C . ALA A 1 91 ? 11.155 8.384 -0.862 1.00 96.94 91 ALA A C 1
ATOM 768 O O . ALA A 1 91 ? 11.353 9.491 -1.331 1.00 96.94 91 ALA A O 1
ATOM 769 N N . ASN A 1 92 ? 11.353 8.154 0.437 1.00 96.88 92 ASN A N 1
ATOM 770 C CA . ASN A 1 92 ? 11.742 9.218 1.371 1.00 96.88 92 ASN A CA 1
ATOM 771 C C . ASN A 1 92 ? 13.262 9.356 1.572 1.00 96.88 92 ASN A C 1
ATOM 773 O O . ASN A 1 92 ? 13.700 10.193 2.363 1.00 96.88 92 ASN A O 1
ATOM 777 N N . MET A 1 93 ? 14.080 8.525 0.922 1.00 95.50 93 MET A N 1
ATOM 778 C CA . MET A 1 93 ? 15.537 8.657 0.994 1.00 95.50 93 MET A CA 1
ATOM 779 C C . MET A 1 93 ? 16.003 9.883 0.202 1.00 95.50 93 MET A C 1
ATOM 781 O O . MET A 1 93 ? 15.549 10.119 -0.911 1.00 95.50 93 MET A O 1
ATOM 785 N N . CYS A 1 94 ? 16.940 10.647 0.770 1.00 92.31 94 CYS A N 1
ATOM 786 C CA . CYS A 1 94 ? 17.408 11.909 0.186 1.00 92.31 94 CYS A CA 1
ATOM 787 C C . CYS A 1 94 ? 18.060 11.754 -1.192 1.00 92.31 94 CYS A C 1
ATOM 789 O O . CYS A 1 94 ? 17.987 12.673 -2.000 1.00 92.31 94 CYS A O 1
ATOM 791 N N . ASP A 1 95 ? 18.667 10.596 -1.446 1.00 94.69 95 ASP A N 1
ATOM 792 C CA . ASP A 1 95 ? 19.403 10.310 -2.678 1.00 94.69 95 ASP A CA 1
ATOM 793 C C . ASP A 1 95 ? 18.556 9.522 -3.692 1.00 94.69 95 ASP A C 1
ATOM 795 O O . ASP A 1 95 ? 19.078 9.053 -4.700 1.00 94.69 95 ASP A O 1
ATOM 799 N N . THR A 1 96 ? 17.261 9.315 -3.419 1.00 97.31 96 THR A N 1
ATOM 800 C CA . THR A 1 96 ? 16.362 8.649 -4.366 1.00 97.31 96 THR A CA 1
ATOM 801 C C . THR A 1 96 ? 15.973 9.605 -5.481 1.00 97.31 96 THR A C 1
ATOM 803 O O . THR A 1 96 ? 15.416 10.676 -5.253 1.00 97.31 96 THR A O 1
ATOM 806 N N . GLU A 1 97 ? 16.229 9.179 -6.708 1.00 97.00 97 GLU A N 1
ATOM 807 C CA . GLU A 1 97 ? 15.718 9.808 -7.908 1.00 97.00 97 GLU A CA 1
ATOM 808 C C . GLU A 1 97 ? 14.242 9.438 -8.103 1.00 97.00 97 GLU A C 1
ATOM 810 O O . GLU A 1 97 ? 13.881 8.272 -8.297 1.00 97.00 97 GLU A O 1
ATOM 815 N N . HIS A 1 98 ? 13.389 10.458 -8.071 1.00 97.19 98 HIS A N 1
ATOM 816 C CA . HIS A 1 98 ? 11.985 10.365 -8.452 1.00 97.19 98 HIS A CA 1
ATOM 817 C C . HIS A 1 98 ? 11.882 10.452 -9.974 1.00 97.19 98 HIS A C 1
ATOM 819 O O . HIS A 1 98 ? 11.947 11.543 -10.548 1.00 97.19 98 HIS A O 1
ATOM 825 N N . MET A 1 99 ? 11.768 9.306 -10.638 1.00 97.50 99 MET A N 1
ATOM 826 C CA . MET A 1 99 ? 11.828 9.266 -12.095 1.00 97.50 99 MET A CA 1
ATOM 827 C C . MET A 1 99 ? 10.509 9.741 -12.702 1.00 97.50 99 MET A C 1
ATOM 829 O O . MET A 1 99 ? 9.425 9.383 -12.237 1.00 97.50 99 MET A O 1
ATOM 833 N N . THR A 1 100 ? 10.585 10.487 -13.803 1.00 98.31 100 THR A N 1
ATOM 834 C CA . THR A 1 100 ? 9.391 10.761 -14.610 1.00 98.31 100 THR A CA 1
ATOM 835 C C . THR A 1 100 ? 8.957 9.508 -15.373 1.00 98.31 100 THR A C 1
ATOM 837 O O . THR A 1 100 ? 9.748 8.590 -15.599 1.00 98.31 100 THR A O 1
ATOM 840 N N . ASP A 1 101 ? 7.722 9.489 -15.882 1.00 98.44 101 ASP A N 1
ATOM 841 C CA . ASP A 1 101 ? 7.260 8.406 -16.759 1.00 98.44 101 ASP A CA 1
ATOM 842 C C . ASP A 1 101 ? 8.162 8.202 -17.986 1.00 98.44 101 ASP A C 1
ATOM 844 O O . ASP A 1 101 ? 8.306 7.087 -18.488 1.00 98.44 101 ASP A O 1
ATOM 848 N N . ALA A 1 102 ? 8.748 9.280 -18.515 1.00 98.06 102 ALA A N 1
ATOM 849 C CA . ALA A 1 102 ? 9.654 9.194 -19.652 1.00 98.06 102 ALA A CA 1
ATOM 850 C C . ALA A 1 102 ? 10.963 8.499 -19.262 1.00 98.06 102 ALA A C 1
ATOM 852 O O . ALA A 1 102 ? 11.365 7.556 -19.947 1.00 98.06 102 ALA A O 1
ATOM 853 N N . ASP A 1 103 ? 11.563 8.905 -18.144 1.00 97.94 103 ASP A N 1
ATOM 854 C CA . ASP A 1 103 ? 12.816 8.333 -17.647 1.00 97.94 103 ASP A CA 1
ATOM 855 C C . ASP A 1 103 ? 12.629 6.865 -17.261 1.00 97.94 103 ASP A C 1
ATOM 857 O O . ASP A 1 103 ? 13.419 6.009 -17.658 1.00 97.94 103 ASP A O 1
ATOM 861 N N . ALA A 1 104 ? 11.526 6.540 -16.580 1.00 98.12 104 ALA A N 1
ATOM 862 C CA . ALA A 1 104 ? 11.192 5.174 -16.197 1.00 98.12 104 ALA A CA 1
ATOM 863 C C . ALA A 1 104 ? 11.004 4.261 -17.422 1.00 98.12 104 ALA A C 1
ATOM 865 O O . ALA A 1 104 ? 11.527 3.147 -17.445 1.00 98.12 104 ALA A O 1
ATOM 866 N N . ARG A 1 105 ? 10.323 4.724 -18.484 1.00 98.12 105 ARG A N 1
ATOM 867 C CA . ARG A 1 105 ? 10.193 3.951 -19.738 1.00 98.12 105 ARG A CA 1
ATOM 868 C C . ARG A 1 105 ? 11.541 3.691 -20.398 1.00 98.12 105 ARG A C 1
ATOM 870 O O . ARG A 1 105 ? 11.788 2.574 -20.853 1.00 98.12 105 ARG A O 1
ATOM 877 N N . LEU A 1 106 ? 12.395 4.713 -20.468 1.00 97.81 106 LEU A N 1
ATOM 878 C CA . LEU A 1 106 ? 13.731 4.585 -21.049 1.00 97.81 106 LEU A CA 1
ATOM 879 C C . LEU A 1 106 ? 14.585 3.607 -20.245 1.00 97.81 106 LEU A C 1
ATOM 881 O O . LEU A 1 106 ? 15.198 2.718 -20.833 1.00 97.81 106 LEU A O 1
ATOM 885 N N . TYR A 1 107 ? 14.563 3.717 -18.918 1.00 97.38 107 TYR A N 1
ATOM 886 C CA . TYR A 1 107 ? 15.273 2.814 -18.021 1.00 97.38 107 TYR A CA 1
ATOM 887 C C . TYR A 1 107 ? 14.816 1.363 -18.188 1.00 97.38 107 TYR A C 1
ATOM 889 O O . TYR A 1 107 ? 15.641 0.480 -18.410 1.00 97.38 107 TYR A O 1
ATOM 897 N N . ILE A 1 108 ? 13.502 1.110 -18.175 1.00 97.81 108 ILE A N 1
ATOM 898 C CA . ILE A 1 108 ? 12.945 -0.232 -18.390 1.00 97.81 108 ILE A CA 1
ATOM 899 C C . ILE A 1 108 ? 13.385 -0.802 -19.742 1.00 97.81 108 ILE A C 1
ATOM 901 O O . ILE A 1 108 ? 13.778 -1.966 -19.818 1.00 97.81 108 ILE A O 1
ATOM 905 N N . GLY A 1 109 ? 13.373 0.001 -20.807 1.00 97.25 109 GLY A N 1
ATOM 906 C CA . GLY A 1 109 ? 13.830 -0.470 -22.111 1.00 97.25 109 GLY A CA 1
ATOM 907 C C . GLY A 1 109 ? 15.329 -0.758 -22.174 1.00 97.25 109 GLY A C 1
ATOM 908 O O . GLY A 1 109 ? 15.734 -1.748 -22.777 1.00 97.25 109 GLY A O 1
ATOM 909 N N . GLN A 1 110 ? 16.156 0.052 -21.511 1.00 96.25 110 GLN A N 1
ATOM 910 C CA . GLN A 1 110 ? 17.604 -0.163 -21.442 1.00 96.25 110 GLN A CA 1
ATOM 911 C C . GLN A 1 110 ? 17.976 -1.398 -20.615 1.00 96.25 110 GLN A C 1
ATOM 913 O O . GLN A 1 110 ? 18.851 -2.161 -21.016 1.00 96.25 110 GLN A O 1
ATOM 918 N N . VAL A 1 111 ? 17.319 -1.595 -19.472 1.00 95.69 111 VAL A N 1
ATOM 919 C CA . VAL A 1 111 ? 17.680 -2.636 -18.501 1.00 95.69 111 VAL A CA 1
ATOM 920 C C . VAL A 1 111 ? 17.044 -3.983 -18.836 1.00 95.69 111 VAL A C 1
ATOM 922 O O . VAL A 1 111 ? 17.695 -5.016 -18.707 1.00 95.69 111 VAL A O 1
ATOM 925 N N . LEU A 1 112 ? 15.785 -3.988 -19.283 1.00 95.81 112 LEU A N 1
ATOM 926 C CA . LEU A 1 112 ? 15.019 -5.214 -19.538 1.00 95.81 112 LEU A CA 1
ATOM 927 C C . LEU A 1 112 ? 14.868 -5.536 -21.031 1.00 95.81 112 LEU A C 1
ATOM 929 O O . LEU A 1 112 ? 14.373 -6.606 -21.377 1.00 95.81 112 LEU A O 1
ATOM 933 N N . GLY A 1 113 ? 15.280 -4.631 -21.923 1.00 96.69 113 GLY A N 1
ATOM 934 C CA . GLY A 1 113 ? 15.197 -4.826 -23.373 1.00 96.69 113 GLY A CA 1
ATOM 935 C C . GLY A 1 113 ? 13.795 -4.641 -23.964 1.00 96.69 113 GLY A C 1
ATOM 936 O O . GLY A 1 113 ? 13.569 -5.005 -25.119 1.00 96.69 113 GLY A O 1
ATOM 937 N N . PHE A 1 114 ? 12.840 -4.096 -23.202 1.00 96.81 114 PHE A N 1
ATOM 938 C CA . PHE A 1 114 ? 11.521 -3.746 -23.732 1.00 96.81 114 PHE A CA 1
ATOM 939 C C . PHE A 1 114 ? 11.589 -2.530 -24.664 1.00 96.81 114 PHE A C 1
ATOM 941 O O . PHE A 1 114 ? 12.452 -1.670 -24.535 1.00 96.81 114 PHE A O 1
ATOM 948 N N . ASP A 1 115 ? 10.635 -2.426 -25.587 1.00 97.06 115 ASP A N 1
ATOM 949 C CA . ASP A 1 115 ? 10.452 -1.219 -26.396 1.00 97.06 115 ASP A CA 1
ATOM 950 C C . ASP A 1 115 ? 9.854 -0.099 -25.518 1.00 97.06 115 ASP A C 1
ATOM 952 O O . ASP A 1 115 ? 8.690 -0.229 -25.117 1.00 97.06 115 ASP A O 1
ATOM 956 N N . PRO A 1 116 ? 10.586 1.002 -25.229 1.00 96.69 116 PRO A N 1
ATOM 957 C CA . PRO A 1 116 ? 10.105 2.069 -24.349 1.00 96.69 116 PRO A CA 1
ATOM 958 C C . PRO A 1 116 ? 8.774 2.679 -24.795 1.00 96.69 116 PRO A C 1
ATOM 960 O O . PRO A 1 116 ? 8.012 3.152 -23.957 1.00 96.69 116 PRO A O 1
ATOM 963 N N . LEU A 1 117 ? 8.466 2.658 -26.098 1.00 96.50 117 LEU A N 1
ATOM 964 C CA . LEU A 1 117 ? 7.220 3.215 -26.634 1.00 96.50 117 LEU A CA 1
ATOM 965 C C . LEU A 1 117 ? 5.998 2.340 -26.337 1.00 96.50 117 LEU A C 1
ATOM 967 O O . LEU A 1 117 ? 4.868 2.821 -26.401 1.00 96.50 117 LEU A O 1
ATOM 971 N N . LYS A 1 118 ? 6.210 1.060 -26.014 1.00 97.38 118 LYS A N 1
ATOM 972 C CA . LYS A 1 118 ? 5.148 0.115 -25.637 1.00 97.38 118 LYS A CA 1
ATOM 973 C C . LYS A 1 118 ? 4.980 -0.018 -24.128 1.00 97.38 118 LYS A C 1
ATOM 975 O O . LYS A 1 118 ? 4.003 -0.621 -23.690 1.00 97.38 118 LYS A O 1
ATOM 980 N N . VAL A 1 119 ? 5.924 0.514 -23.353 1.00 98.19 119 VAL A N 1
ATOM 981 C CA . VAL A 1 119 ? 5.876 0.517 -21.892 1.00 98.19 119 VAL A CA 1
ATOM 982 C C . VAL A 1 119 ? 4.954 1.640 -21.425 1.00 98.19 119 VAL A C 1
ATOM 984 O O . VAL A 1 119 ? 5.110 2.799 -21.808 1.00 98.19 119 VAL A O 1
ATOM 987 N N . LYS A 1 120 ? 4.000 1.307 -20.560 1.00 98.19 120 LYS A N 1
ATOM 988 C CA . LYS A 1 120 ? 3.127 2.258 -19.876 1.00 98.19 120 LYS A CA 1
ATOM 989 C C . LYS A 1 120 ? 3.435 2.218 -18.386 1.00 98.19 120 LYS A C 1
ATOM 991 O O . LYS A 1 120 ? 3.246 1.182 -17.762 1.00 98.19 120 LYS A O 1
ATOM 996 N N . ILE A 1 121 ? 3.871 3.337 -17.819 1.00 98.44 121 ILE A N 1
ATOM 997 C CA . ILE A 1 121 ? 4.041 3.459 -16.368 1.00 98.44 121 ILE A CA 1
ATOM 998 C C . ILE A 1 121 ? 2.665 3.520 -15.708 1.00 98.44 121 ILE A C 1
ATOM 1000 O O . ILE A 1 121 ? 1.743 4.160 -16.222 1.00 98.44 121 ILE A O 1
ATOM 1004 N N . VAL A 1 122 ? 2.516 2.803 -14.599 1.00 98.06 122 VAL A N 1
ATOM 1005 C CA . VAL A 1 122 ? 1.278 2.733 -13.825 1.00 98.06 122 VAL A CA 1
ATOM 1006 C C . VAL A 1 122 ? 1.597 3.139 -12.396 1.00 98.06 122 VAL A C 1
ATOM 1008 O O . VAL A 1 122 ? 2.487 2.575 -11.776 1.00 98.06 122 VAL A O 1
ATOM 1011 N N . HIS A 1 123 ? 0.849 4.109 -11.883 1.00 97.50 123 HIS A N 1
ATOM 1012 C CA . HIS A 1 123 ? 1.082 4.696 -10.561 1.00 97.50 123 HIS A CA 1
ATOM 1013 C C . HIS A 1 123 ? 0.155 4.149 -9.482 1.00 97.50 123 HIS A C 1
ATOM 1015 O O . HIS A 1 123 ? 0.346 4.422 -8.305 1.00 97.50 123 HIS A O 1
ATOM 1021 N N . GLU A 1 124 ? -0.880 3.409 -9.868 1.00 96.50 124 GLU A N 1
ATOM 1022 C CA . GLU A 1 124 ? -1.827 2.813 -8.934 1.00 96.50 124 GLU A CA 1
ATOM 1023 C C . GLU A 1 124 ? -1.566 1.315 -8.826 1.00 96.50 124 GLU A C 1
ATOM 1025 O O . GLU A 1 124 ? -1.633 0.587 -9.819 1.00 96.50 124 GLU A O 1
ATOM 1030 N N . VAL A 1 125 ? -1.290 0.858 -7.609 1.00 95.94 125 VAL A N 1
ATOM 1031 C CA . VAL A 1 125 ? -1.151 -0.565 -7.301 1.00 95.94 125 VAL A CA 1
ATOM 1032 C C . VAL A 1 125 ? -2.057 -0.957 -6.155 1.00 95.94 125 VAL A C 1
ATOM 1034 O O . VAL A 1 125 ? -2.425 -0.132 -5.322 1.00 95.94 125 VAL A O 1
ATOM 1037 N N . SER A 1 126 ? -2.434 -2.226 -6.110 1.00 94.69 126 SER A N 1
ATOM 1038 C CA . SER A 1 126 ? -3.342 -2.745 -5.104 1.00 94.69 126 SER A CA 1
ATOM 1039 C C . SER A 1 126 ? -2.850 -4.063 -4.542 1.00 94.69 126 SER A C 1
ATOM 1041 O O . SER A 1 126 ? -2.279 -4.873 -5.269 1.00 94.69 126 SER A O 1
ATOM 1043 N N . ASP A 1 127 ? -3.158 -4.280 -3.270 1.00 92.44 127 ASP A N 1
ATOM 1044 C CA . ASP A 1 127 ? -3.091 -5.596 -2.648 1.00 92.44 127 ASP A CA 1
ATOM 1045 C C . ASP A 1 127 ? -4.483 -6.201 -2.557 1.00 92.44 127 ASP A C 1
ATOM 1047 O O . ASP A 1 127 ? -5.501 -5.499 -2.572 1.00 92.44 127 ASP A O 1
ATOM 1051 N N . TYR A 1 128 ? -4.521 -7.523 -2.479 1.00 91.88 128 TYR A N 1
ATOM 1052 C CA . TYR A 1 128 ? -5.753 -8.292 -2.491 1.00 91.88 128 TYR A CA 1
ATOM 1053 C C . TYR A 1 128 ? -5.773 -9.276 -1.333 1.00 91.88 128 TYR A C 1
ATOM 1055 O O . TYR A 1 128 ? -4.733 -9.712 -0.852 1.00 91.88 128 TYR A O 1
ATOM 1063 N N . TYR A 1 129 ? -6.969 -9.664 -0.924 1.00 90.81 129 TYR A N 1
ATOM 1064 C CA . TYR A 1 129 ? -7.224 -10.721 0.045 1.00 90.81 129 TYR A CA 1
ATOM 1065 C C . TYR A 1 129 ? -8.230 -11.705 -0.544 1.00 90.81 129 TYR A C 1
ATOM 1067 O O . TYR A 1 129 ? -8.920 -11.404 -1.523 1.00 90.81 129 TYR A O 1
ATOM 1075 N N . ILE A 1 130 ? -8.316 -12.895 0.046 1.00 90.00 130 ILE A N 1
ATOM 1076 C CA . ILE A 1 130 ? -9.314 -13.892 -0.343 1.00 90.00 130 ILE A CA 1
ATOM 1077 C C . ILE A 1 130 ? -10.430 -13.892 0.695 1.00 90.00 130 ILE A C 1
ATOM 1079 O O . ILE A 1 130 ? -10.194 -14.105 1.881 1.00 90.00 130 ILE A O 1
ATOM 1083 N N . GLU A 1 131 ? -11.661 -13.704 0.234 1.00 88.31 131 GLU A N 1
ATOM 1084 C CA . GLU A 1 131 ? -12.867 -13.867 1.040 1.00 88.31 131 GLU A CA 1
ATOM 1085 C C . GLU A 1 131 ? -13.857 -14.740 0.280 1.00 88.31 131 GLU A C 1
ATOM 1087 O O . GLU A 1 131 ? -14.135 -14.501 -0.894 1.00 88.31 131 GLU A O 1
ATOM 1092 N N . GLU A 1 132 ? -14.347 -15.794 0.935 1.00 88.38 132 GLU A N 1
ATOM 1093 C CA . GLU A 1 132 ? -15.279 -16.762 0.334 1.00 88.38 132 GLU A CA 1
ATOM 1094 C C . GLU A 1 132 ? -14.781 -17.338 -1.011 1.00 88.38 132 GLU A C 1
ATOM 1096 O O . GLU A 1 132 ? -15.546 -17.567 -1.947 1.00 88.38 132 GLU A O 1
ATOM 1101 N N . GLY A 1 133 ? -13.464 -17.553 -1.130 1.00 85.75 133 GLY A N 1
ATOM 1102 C CA . GLY A 1 133 ? -12.833 -18.072 -2.348 1.00 85.75 133 GLY A CA 1
ATOM 1103 C C . GLY A 1 133 ? -12.766 -17.073 -3.509 1.00 85.75 133 GLY A C 1
ATOM 1104 O O . GLY A 1 133 ? -12.411 -17.460 -4.621 1.00 85.75 133 GLY A O 1
ATOM 1105 N N . ARG A 1 134 ? -13.09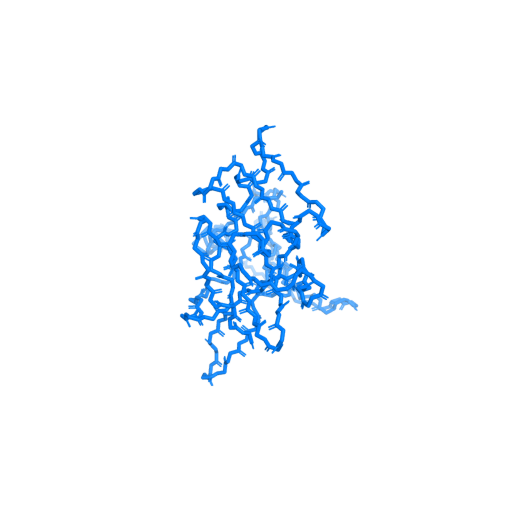5 -15.798 -3.276 1.00 88.12 134 ARG A N 1
ATOM 1106 C CA . ARG A 1 134 ? -12.996 -14.722 -4.264 1.00 88.12 134 ARG A CA 1
ATOM 1107 C C . ARG A 1 134 ? -11.894 -13.749 -3.882 1.00 88.12 134 ARG A C 1
ATOM 1109 O O . ARG A 1 134 ? -11.760 -13.372 -2.720 1.00 88.12 134 ARG A O 1
ATOM 1116 N N . LEU A 1 135 ? -11.136 -13.327 -4.886 1.00 90.69 135 LEU A N 1
ATOM 1117 C CA . LEU A 1 135 ? -10.158 -12.264 -4.742 1.00 90.69 135 LEU A CA 1
ATOM 1118 C C . LEU A 1 135 ? -10.891 -10.927 -4.577 1.00 90.69 135 LEU A C 1
ATOM 1120 O O . LEU A 1 135 ? -11.729 -10.570 -5.409 1.00 90.69 135 LEU A O 1
ATOM 1124 N N . LYS A 1 136 ? -10.583 -10.195 -3.511 1.00 90.12 136 LYS A N 1
ATOM 1125 C CA . LYS A 1 136 ? -11.110 -8.855 -3.255 1.00 90.12 136 LYS A CA 1
ATOM 1126 C C . LYS A 1 136 ? -9.963 -7.873 -3.091 1.00 90.12 136 LYS A C 1
ATOM 1128 O O . LYS A 1 136 ? -8.949 -8.188 -2.474 1.00 90.12 136 LYS A O 1
ATOM 1133 N N . LYS A 1 137 ? -10.124 -6.685 -3.671 1.00 90.50 137 LYS A N 1
ATOM 1134 C CA . LYS A 1 137 ? -9.165 -5.588 -3.525 1.00 90.50 137 LYS A CA 1
ATOM 1135 C C . LYS A 1 137 ? -9.196 -5.098 -2.077 1.00 90.50 137 LYS A C 1
ATOM 1137 O O . LYS A 1 137 ? -10.280 -4.852 -1.556 1.00 90.50 137 LYS A O 1
ATOM 1142 N N . TRP A 1 138 ? -8.028 -4.990 -1.454 1.00 88.50 138 TRP A N 1
ATOM 1143 C CA . TRP A 1 138 ? -7.866 -4.549 -0.071 1.00 88.50 138 TRP A CA 1
ATOM 1144 C C . TRP A 1 138 ? -7.428 -3.089 -0.026 1.00 88.50 138 TRP A C 1
ATOM 1146 O O . TRP A 1 138 ? -8.221 -2.183 0.209 1.00 88.50 138 TRP A O 1
ATOM 1156 N N . HIS A 1 139 ? -6.165 -2.845 -0.363 1.00 88.50 139 HIS A N 1
ATOM 1157 C CA . HIS A 1 139 ? -5.566 -1.522 -0.350 1.00 88.50 139 HIS A CA 1
ATOM 1158 C C . HIS A 1 139 ? -5.257 -1.059 -1.756 1.00 88.50 139 HIS A C 1
ATOM 1160 O O . HIS A 1 139 ? -4.983 -1.862 -2.644 1.00 88.50 139 HIS A O 1
ATOM 1166 N N . THR A 1 140 ? -5.282 0.255 -1.945 1.00 92.69 140 THR A N 1
ATOM 1167 C CA . THR A 1 140 ? -4.792 0.904 -3.158 1.00 92.69 140 THR A CA 1
ATOM 1168 C C . THR A 1 140 ? -3.760 1.943 -2.763 1.00 92.69 140 THR A C 1
ATOM 1170 O O . THR A 1 140 ? -4.006 2.772 -1.887 1.00 92.69 140 THR A O 1
ATOM 1173 N N . TYR A 1 141 ? -2.599 1.877 -3.399 1.00 94.56 141 TYR A N 1
ATOM 1174 C CA . TYR A 1 141 ? -1.468 2.747 -3.147 1.00 94.56 141 TYR A CA 1
ATOM 1175 C C . TYR A 1 141 ? -1.128 3.517 -4.413 1.00 94.56 141 TYR A C 1
ATOM 1177 O O . TYR A 1 141 ? -1.130 2.962 -5.512 1.00 94.56 141 TYR A O 1
ATOM 1185 N N . HIS A 1 142 ? -0.781 4.786 -4.228 1.00 96.38 142 HIS A N 1
ATOM 1186 C CA . HIS A 1 142 ? -0.141 5.579 -5.262 1.00 96.38 142 HIS A CA 1
ATOM 1187 C C . HIS A 1 142 ? 1.378 5.453 -5.127 1.00 96.38 142 HIS A C 1
ATOM 1189 O O . HIS A 1 142 ? 1.916 5.665 -4.034 1.00 96.38 142 HIS A O 1
ATOM 1195 N N . ARG A 1 143 ? 2.054 5.068 -6.210 1.00 96.94 143 ARG A N 1
ATOM 1196 C CA . ARG A 1 143 ? 3.496 4.834 -6.246 1.00 96.94 143 ARG A CA 1
ATOM 1197 C C . ARG A 1 143 ? 4.107 5.315 -7.557 1.00 96.94 143 ARG A C 1
ATOM 1199 O O . ARG A 1 143 ? 3.957 4.662 -8.586 1.00 96.94 143 ARG A O 1
ATOM 1206 N N . ASP A 1 144 ? 4.848 6.409 -7.471 1.00 98.06 144 ASP A N 1
ATOM 1207 C CA . ASP A 1 144 ? 5.694 6.897 -8.551 1.00 98.06 144 ASP A CA 1
ATOM 1208 C C . ASP A 1 144 ? 6.934 6.001 -8.740 1.00 98.06 144 ASP A C 1
ATOM 1210 O O . ASP A 1 144 ? 7.417 5.401 -7.771 1.00 98.06 144 ASP A O 1
ATOM 1214 N N . PRO A 1 145 ? 7.501 5.928 -9.955 1.00 98.31 145 PRO A N 1
ATOM 1215 C CA . PRO A 1 145 ? 8.789 5.293 -10.203 1.00 98.31 145 PRO A CA 1
ATOM 1216 C C . PRO A 1 145 ? 9.918 5.889 -9.351 1.00 98.31 145 PRO A C 1
ATOM 1218 O O . PRO A 1 145 ? 10.140 7.099 -9.336 1.00 98.31 145 PRO A O 1
ATOM 1221 N N . GLN A 1 146 ? 10.660 5.024 -8.664 1.00 98.25 146 GLN A N 1
ATOM 1222 C CA . GLN A 1 146 ? 11.761 5.404 -7.781 1.00 98.25 146 GLN A CA 1
ATOM 1223 C C . GLN A 1 146 ? 13.033 4.661 -8.158 1.00 98.25 146 GLN A C 1
ATOM 1225 O O . GLN A 1 146 ? 13.020 3.433 -8.297 1.00 98.25 146 GLN A O 1
ATOM 1230 N N . TYR A 1 147 ? 14.148 5.378 -8.220 1.00 97.94 147 TYR A N 1
ATOM 1231 C CA . TYR A 1 147 ? 15.463 4.786 -8.413 1.00 97.94 147 TYR A CA 1
ATOM 1232 C C . TYR A 1 147 ? 16.459 5.345 -7.405 1.00 97.94 147 TYR A C 1
ATOM 1234 O O . TYR A 1 147 ? 16.704 6.540 -7.351 1.00 97.94 147 TYR A O 1
ATOM 1242 N N . ASN A 1 148 ? 17.057 4.476 -6.600 1.00 96.81 148 ASN A N 1
ATOM 1243 C CA . ASN A 1 148 ? 18.146 4.855 -5.701 1.00 96.81 148 ASN A CA 1
ATOM 1244 C C . ASN A 1 148 ? 19.425 4.082 -6.051 1.00 96.81 148 ASN A C 1
ATOM 1246 O O . ASN A 1 148 ? 20.504 4.658 -6.154 1.00 96.81 148 ASN A O 1
ATOM 1250 N N . ALA A 1 149 ? 19.292 2.780 -6.307 1.00 94.81 149 ALA A N 1
ATOM 1251 C CA . ALA A 1 149 ? 20.371 1.908 -6.753 1.00 94.81 149 ALA A CA 1
ATOM 1252 C C . ALA A 1 149 ? 19.822 0.768 -7.622 1.00 94.81 149 ALA A C 1
ATOM 1254 O O . ALA A 1 149 ? 18.610 0.544 -7.685 1.00 94.81 149 ALA A O 1
ATOM 1255 N N . SER A 1 150 ? 20.699 -0.008 -8.267 1.00 90.06 150 SER A N 1
ATOM 1256 C CA . SER A 1 150 ? 20.286 -1.145 -9.106 1.00 90.06 150 SER A CA 1
ATOM 1257 C C . SER A 1 150 ? 19.536 -2.238 -8.332 1.00 90.06 150 SER A C 1
ATOM 1259 O O . SER A 1 150 ? 18.726 -2.946 -8.921 1.00 90.06 150 SER A O 1
ATOM 1261 N N . ASP A 1 151 ? 19.769 -2.348 -7.025 1.00 93.81 151 ASP A N 1
ATOM 1262 C CA . ASP A 1 151 ? 19.113 -3.258 -6.079 1.00 93.81 151 ASP A CA 1
ATOM 1263 C C . ASP A 1 151 ? 18.166 -2.531 -5.097 1.00 93.81 151 ASP A C 1
ATOM 1265 O O . ASP A 1 151 ? 17.631 -3.148 -4.176 1.00 93.81 151 ASP A O 1
ATOM 1269 N N . TRP A 1 152 ? 17.918 -1.232 -5.305 1.00 95.62 152 TRP A N 1
ATOM 1270 C CA . TRP A 1 152 ? 16.990 -0.423 -4.510 1.00 95.62 152 TRP A CA 1
ATOM 1271 C C . TRP A 1 152 ? 16.205 0.530 -5.421 1.00 95.62 152 TRP A C 1
ATOM 1273 O O . TRP A 1 152 ? 16.589 1.676 -5.660 1.00 95.62 152 TRP A O 1
ATOM 1283 N N . ASN A 1 153 ? 15.129 0.012 -6.008 1.00 97.06 153 ASN A N 1
ATOM 1284 C CA . ASN A 1 153 ? 14.294 0.712 -6.985 1.00 97.06 153 ASN A CA 1
ATOM 1285 C C . ASN A 1 153 ? 12.894 0.092 -7.051 1.00 97.06 153 ASN A C 1
ATOM 1287 O O . ASN A 1 153 ? 12.670 -1.038 -6.604 1.00 97.06 153 ASN A O 1
ATOM 1291 N N . TYR A 1 154 ? 11.955 0.851 -7.606 1.00 98.25 154 TYR A N 1
ATOM 1292 C CA . TYR A 1 154 ? 10.593 0.405 -7.840 1.00 98.25 154 TYR A CA 1
ATOM 1293 C C . TYR A 1 154 ? 10.010 1.068 -9.084 1.00 98.25 154 TYR A C 1
ATOM 1295 O O . TYR A 1 154 ? 9.979 2.292 -9.169 1.00 98.25 154 TYR A O 1
ATOM 1303 N N . ILE A 1 155 ? 9.499 0.269 -10.022 1.00 98.25 155 ILE A N 1
ATOM 1304 C CA . ILE A 1 155 ? 8.739 0.756 -11.179 1.00 98.25 155 ILE A CA 1
ATOM 1305 C C . ILE A 1 155 ? 7.592 -0.211 -11.460 1.00 98.25 155 ILE A C 1
ATOM 1307 O O . ILE A 1 155 ? 7.829 -1.381 -11.754 1.00 98.25 155 ILE A O 1
ATOM 1311 N N . ARG A 1 156 ? 6.348 0.269 -11.445 1.00 98.06 156 ARG A N 1
ATOM 1312 C CA . ARG A 1 156 ? 5.193 -0.485 -11.944 1.00 98.06 156 ARG A CA 1
ATOM 1313 C C . ARG A 1 156 ? 4.913 -0.086 -13.393 1.00 98.06 156 ARG A C 1
ATOM 1315 O O . ARG A 1 156 ? 4.770 1.095 -13.711 1.00 98.06 156 ARG A O 1
ATOM 1322 N N . PHE A 1 157 ? 4.839 -1.072 -14.285 1.00 98.06 157 PHE A N 1
ATOM 1323 C CA . PHE A 1 157 ? 4.606 -0.822 -15.706 1.00 98.06 157 PHE A CA 1
ATOM 1324 C C . PHE A 1 157 ? 3.883 -1.962 -16.426 1.00 98.06 157 PHE A C 1
ATOM 1326 O O . PHE A 1 157 ? 4.048 -3.138 -16.105 1.00 98.06 157 PHE A O 1
ATOM 1333 N N . ASP A 1 158 ? 3.122 -1.606 -17.453 1.00 97.69 158 ASP A N 1
ATOM 1334 C CA . ASP A 1 158 ? 2.481 -2.545 -18.365 1.00 97.69 158 ASP A CA 1
ATOM 1335 C C . ASP A 1 158 ? 3.172 -2.520 -19.720 1.00 97.69 158 ASP A C 1
ATOM 1337 O O . ASP A 1 158 ? 3.569 -1.463 -20.215 1.00 97.69 158 ASP A O 1
ATOM 1341 N N . VAL A 1 159 ? 3.282 -3.679 -20.358 1.00 96.69 159 VAL A N 1
ATOM 1342 C CA . VAL A 1 159 ? 3.797 -3.783 -21.723 1.00 96.69 159 VAL A CA 1
ATOM 1343 C C . VAL A 1 159 ? 3.110 -4.934 -22.444 1.00 96.69 159 VAL A C 1
ATOM 1345 O O . VAL A 1 159 ? 3.054 -6.059 -21.955 1.00 96.69 159 VAL A O 1
ATOM 1348 N N . CYS A 1 160 ? 2.554 -4.654 -23.625 1.00 92.88 160 CYS A N 1
ATOM 1349 C CA . CYS A 1 160 ? 1.932 -5.662 -24.495 1.00 92.88 160 CYS A CA 1
ATOM 1350 C C . CYS A 1 160 ? 0.872 -6.552 -23.803 1.00 92.88 160 CYS A C 1
ATOM 1352 O O . CYS A 1 160 ? 0.785 -7.743 -24.094 1.00 92.88 160 CYS A O 1
ATOM 1354 N N . GLY A 1 161 ? 0.070 -5.984 -22.894 1.00 91.94 161 GLY A N 1
ATOM 1355 C CA . GLY A 1 161 ? -0.985 -6.706 -22.167 1.00 91.94 161 GLY A CA 1
ATOM 1356 C C . GLY A 1 161 ? -0.513 -7.460 -20.920 1.00 91.94 161 GLY A C 1
ATOM 1357 O O . GLY A 1 161 ? -1.336 -8.064 -20.239 1.00 91.94 161 GLY A O 1
ATOM 1358 N N . TRP A 1 162 ? 0.779 -7.399 -20.600 1.00 94.94 162 TRP A N 1
ATOM 1359 C CA . TRP A 1 162 ? 1.353 -7.959 -19.381 1.00 94.94 162 TRP A CA 1
ATOM 1360 C C . TRP A 1 162 ? 1.634 -6.867 -18.360 1.00 94.94 162 TRP A C 1
ATOM 1362 O O . TRP A 1 162 ? 1.967 -5.737 -18.720 1.00 94.94 162 TRP A O 1
ATOM 1372 N N . GLN A 1 163 ? 1.512 -7.236 -17.091 1.00 96.31 163 GLN A N 1
ATOM 1373 C CA . GLN A 1 163 ? 1.621 -6.345 -15.947 1.00 96.31 163 GLN A CA 1
ATOM 1374 C C . GLN A 1 163 ? 2.840 -6.739 -15.108 1.00 96.31 163 GLN A C 1
ATOM 1376 O O . GLN A 1 163 ? 2.952 -7.889 -14.673 1.00 96.31 163 GLN A O 1
ATOM 1381 N N . TYR A 1 164 ? 3.749 -5.791 -14.878 1.00 96.94 164 TYR A N 1
ATOM 1382 C CA . TYR A 1 164 ? 5.002 -6.038 -14.173 1.00 96.94 164 TYR A CA 1
ATOM 1383 C C . TYR A 1 164 ? 5.306 -4.992 -13.109 1.00 96.94 164 TYR A C 1
ATOM 1385 O O . TYR A 1 164 ? 4.934 -3.820 -13.224 1.00 96.94 164 TYR A O 1
ATOM 1393 N N . GLU A 1 165 ? 6.077 -5.423 -12.120 1.00 96.81 165 GLU A N 1
ATOM 1394 C CA . GLU A 1 165 ? 6.850 -4.564 -11.236 1.00 96.81 165 GLU A CA 1
ATOM 1395 C C . GLU A 1 165 ? 8.331 -4.873 -11.408 1.00 96.81 165 GLU A C 1
ATOM 1397 O O . GLU A 1 165 ? 8.749 -6.029 -11.374 1.00 96.81 165 GLU A O 1
ATOM 1402 N N . TYR A 1 166 ? 9.135 -3.836 -11.589 1.00 97.38 166 TYR A N 1
ATOM 1403 C CA . TYR A 1 166 ? 10.571 -3.916 -11.412 1.00 97.38 166 TYR A CA 1
ATOM 1404 C C . TYR A 1 166 ? 10.880 -3.504 -9.977 1.00 97.38 166 TYR A C 1
ATOM 1406 O O . TYR A 1 166 ? 10.740 -2.337 -9.620 1.00 97.38 166 TYR A O 1
ATOM 1414 N N . GLU A 1 167 ? 11.209 -4.482 -9.140 1.00 95.81 167 GLU A N 1
ATOM 1415 C CA . GLU A 1 167 ? 11.441 -4.313 -7.710 1.00 95.81 167 GLU A CA 1
ATOM 1416 C C . GLU A 1 167 ? 12.880 -4.713 -7.392 1.00 95.81 167 GLU A C 1
ATOM 1418 O O . GLU A 1 167 ? 13.247 -5.881 -7.544 1.00 95.81 167 GLU A O 1
ATOM 1423 N N . ASN A 1 168 ? 13.684 -3.765 -6.905 1.00 95.50 168 ASN A N 1
ATOM 1424 C CA . ASN A 1 168 ? 15.031 -4.029 -6.387 1.00 95.50 168 ASN A CA 1
ATOM 1425 C C . ASN A 1 168 ? 15.912 -4.820 -7.369 1.00 95.50 168 ASN A C 1
ATOM 1427 O O . ASN A 1 168 ? 16.591 -5.775 -6.989 1.00 95.50 168 ASN A O 1
ATOM 1431 N N . GLY A 1 169 ? 15.859 -4.453 -8.650 1.00 94.44 169 GLY A N 1
ATOM 1432 C CA . GLY A 1 169 ? 16.655 -5.112 -9.687 1.00 94.44 169 GLY A CA 1
ATOM 1433 C C . GLY A 1 169 ? 16.023 -6.365 -10.301 1.00 94.44 169 GLY A C 1
ATOM 1434 O O . GLY A 1 169 ? 16.633 -6.995 -11.163 1.00 94.44 169 GLY A O 1
ATOM 1435 N N . MET A 1 170 ? 14.817 -6.756 -9.877 1.00 95.50 170 MET A N 1
ATOM 1436 C CA . MET A 1 170 ? 14.131 -7.950 -10.373 1.00 95.50 170 MET A CA 1
ATOM 1437 C C . MET A 1 170 ? 12.793 -7.607 -11.019 1.00 95.50 170 MET A C 1
ATOM 1439 O O . MET A 1 170 ? 11.971 -6.903 -10.439 1.00 95.50 170 MET A O 1
ATOM 1443 N N . ILE A 1 171 ? 12.541 -8.175 -12.199 1.00 95.81 171 ILE A N 1
ATOM 1444 C CA . ILE A 1 171 ? 11.215 -8.150 -12.818 1.00 95.81 171 ILE A CA 1
ATOM 1445 C C . ILE A 1 171 ? 10.303 -9.180 -12.140 1.00 95.81 171 ILE A C 1
ATOM 1447 O O . ILE A 1 171 ? 10.669 -10.346 -11.977 1.00 95.81 171 ILE A O 1
ATOM 1451 N N . ARG A 1 172 ? 9.106 -8.750 -11.750 1.00 95.06 172 ARG A N 1
ATOM 1452 C CA . ARG A 1 172 ? 8.068 -9.572 -11.125 1.00 95.06 172 ARG A CA 1
ATOM 1453 C C . ARG A 1 172 ? 6.743 -9.355 -11.830 1.00 95.06 172 ARG A C 1
ATOM 1455 O O . ARG A 1 172 ? 6.469 -8.262 -12.321 1.00 95.06 172 ARG A O 1
ATOM 1462 N N . PHE A 1 173 ? 5.921 -10.396 -11.877 1.00 94.56 173 PHE A N 1
ATOM 1463 C CA . PHE A 1 173 ? 4.551 -10.255 -12.352 1.00 94.56 173 PHE A CA 1
ATOM 1464 C C . PHE A 1 173 ? 3.727 -9.482 -11.329 1.00 94.56 173 PHE A C 1
ATOM 1466 O O . PHE A 1 173 ? 3.842 -9.702 -10.124 1.00 94.56 173 PHE A O 1
ATOM 1473 N N . TYR A 1 174 ? 2.885 -8.594 -11.836 1.00 90.50 174 TYR A N 1
ATOM 1474 C CA . TYR A 1 174 ? 1.821 -7.974 -11.070 1.00 90.50 174 TYR A CA 1
ATOM 1475 C C . TYR A 1 174 ? 0.515 -8.636 -11.498 1.00 90.50 174 TYR A C 1
ATOM 1477 O O . TYR A 1 174 ? 0.022 -8.401 -12.599 1.00 90.50 174 TYR A O 1
ATOM 1485 N N . ASN A 1 175 ? -0.009 -9.518 -10.654 1.00 83.69 175 ASN A N 1
ATOM 1486 C CA . ASN A 1 175 ? -1.270 -10.199 -10.924 1.00 83.69 175 ASN A CA 1
ATOM 1487 C C . ASN A 1 175 ? -2.396 -9.416 -10.247 1.00 83.69 175 ASN A C 1
ATOM 1489 O O . ASN A 1 175 ? -2.318 -9.143 -9.054 1.00 83.69 175 ASN A O 1
ATOM 1493 N N . SER A 1 176 ? -3.431 -9.048 -10.993 1.00 73.12 176 SER A N 1
ATOM 1494 C CA . SER A 1 176 ? -4.578 -8.269 -10.507 1.00 73.12 176 SER A CA 1
ATOM 1495 C C . SER A 1 176 ? -5.879 -8.795 -11.071 1.00 73.12 176 SER A C 1
ATOM 1497 O O . SER A 1 176 ? -5.855 -9.088 -12.291 1.00 73.12 176 SER A O 1
#

Foldseek 3Di:
DAEDEPVRVVVQVVVLVVQADWDKDWDADPVRKIWIKIAHPNRKIKIWIDDLQKIWIAIPVGRDIYIYHDDADWDPLAWDPDDPVLLVVQVPDPQKDQDDLQRLLVVCCVQVVDDSVQKDFDQKTFIWGDDPNDTDTRDIGGHTWIDRDLQRTWTWIDGPNFTWICHRNDIGGHHD

Organism: NCBI:txid1796618